Protein AF-A0A7S1B638-F1 (afdb_monomer_lite)

pLDDT: mean 71.98, std 16.8, range [36.19, 96.5]

Foldseek 3Di:
DKKKWWFFPVCLVLVCVLQVPNQKDADPQPVQQWGIKGKDNAFDDDPPPPPPPGGTIMIMTDGDPPDDPDDCLQSVLRRSCVRRVDHSVVRSVRTPDMDDDDVVVCVQAPPVRVTDPDDDPPPQLDWDAPPVLPDTHFDLPSPPNHPVSRVSSVVNSVVSNVVVVVVVVVVVVD

Secondary structure (DSSP, 8-state):
-EEEEEE-GGGHHHHHHHHTT-SEEE---TTS---EEEEES----TTS-TT-SSPPEEEEEE--TT--S--SHHHHHHHHHHHH---HHHHHHHEEEEEEE-HHHHTTS-TTTTT-SS---SSPPPPEE-TTSS-EE-SSTTTTT-HHHHHHHHHHHHHHHHHHHHHHHHHS--

Sequence (174 aa):
MCEAHFFSEKMRPALKALMQRNVEMKVNDINNKLQYIAWQDQKWYHGISERNPSPPCAVVVHGPPDCSLEPLGDALDSTLSSLTGMAANDIAACRVFSKTIPWKVAQMVTPMEAVVGNPPTAPLWQCLVGGNGKIVLAGDFMTHSSYLGCIASADAAARAVVKTMICHRTEVVT

Radius of gyration: 19.75 Å; chains: 1; bounding box: 62×40×49 Å

Organism: NCBI:txid216773

Structure (mmCIF, N/CA/C/O backbone):
data_AF-A0A7S1B638-F1
#
_entry.id   AF-A0A7S1B638-F1
#
loop_
_atom_site.group_PDB
_atom_site.id
_atom_site.type_symbol
_atom_site.label_atom_id
_atom_site.label_alt_id
_atom_site.label_comp_id
_atom_site.label_asym_id
_atom_site.label_entity_id
_atom_site.label_seq_id
_atom_site.pdbx_PDB_ins_code
_atom_site.Cartn_x
_atom_site.Cartn_y
_atom_site.Cartn_z
_atom_site.occupancy
_atom_site.B_iso_or_equiv
_atom_site.auth_seq_id
_atom_site.auth_comp_id
_atom_site.auth_asym_id
_atom_site.auth_atom_id
_atom_site.pdbx_PDB_model_num
ATOM 1 N N . MET A 1 1 ? -11.592 -7.991 -1.582 1.00 76.19 1 MET A N 1
ATOM 2 C CA . MET A 1 1 ? -11.903 -6.554 -1.842 1.00 76.19 1 MET A CA 1
ATOM 3 C C . MET A 1 1 ? -10.638 -5.708 -1.659 1.00 76.19 1 MET A C 1
ATOM 5 O O . MET A 1 1 ? -9.744 -6.175 -0.965 1.00 76.19 1 MET A O 1
ATOM 9 N N . CYS A 1 2 ? -10.517 -4.525 -2.280 1.00 82.25 2 CYS A N 1
ATOM 10 C CA . CYS A 1 2 ? -9.337 -3.651 -2.163 1.00 82.25 2 CYS A CA 1
ATOM 11 C C . CYS A 1 2 ? -9.749 -2.201 -1.863 1.00 82.25 2 CYS A C 1
ATOM 13 O O . CYS A 1 2 ? -10.672 -1.690 -2.501 1.00 82.25 2 CYS A O 1
ATOM 15 N N . GLU A 1 3 ? -9.064 -1.533 -0.935 1.00 85.06 3 GLU A N 1
ATOM 16 C CA . GLU A 1 3 ? -9.309 -0.128 -0.582 1.00 85.06 3 GLU A CA 1
ATOM 17 C C . GLU A 1 3 ? -7.998 0.644 -0.417 1.00 85.06 3 GLU A C 1
ATOM 19 O O . GLU A 1 3 ? -6.992 0.100 0.030 1.00 85.06 3 GLU A O 1
ATOM 24 N N . ALA A 1 4 ? -8.007 1.930 -0.769 1.00 85.94 4 ALA A N 1
ATOM 25 C CA . ALA A 1 4 ? -6.918 2.851 -0.467 1.00 85.94 4 ALA A CA 1
ATOM 26 C C . ALA A 1 4 ? -7.396 3.905 0.532 1.00 85.94 4 ALA A C 1
ATOM 28 O O . ALA A 1 4 ? -8.349 4.635 0.258 1.00 85.94 4 ALA A O 1
ATOM 29 N N . HIS A 1 5 ? -6.687 4.019 1.648 1.00 89.56 5 HIS A N 1
ATOM 30 C CA . HIS A 1 5 ? -6.923 4.976 2.719 1.00 89.56 5 HIS A CA 1
ATOM 31 C C . HIS A 1 5 ? -5.772 5.975 2.762 1.00 89.56 5 HIS A C 1
ATOM 33 O O . HIS A 1 5 ? -4.603 5.615 2.645 1.00 89.56 5 HIS A O 1
ATOM 39 N N . PHE A 1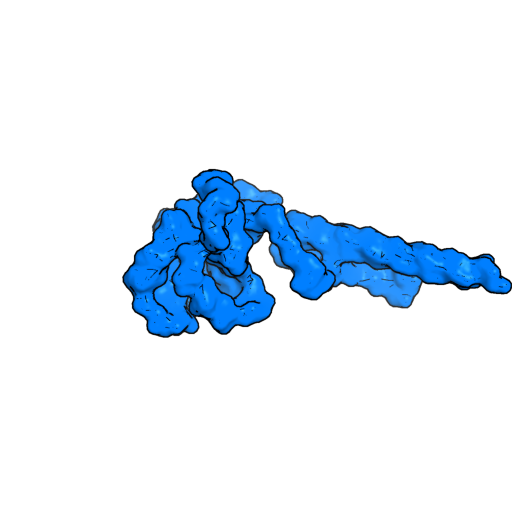 6 ? -6.105 7.247 2.914 1.00 88.81 6 PHE A N 1
ATOM 40 C CA . PHE A 1 6 ? -5.152 8.344 2.930 1.00 88.81 6 PHE A CA 1
ATOM 41 C C . PHE A 1 6 ? -5.185 8.964 4.312 1.00 88.81 6 PHE A C 1
ATOM 43 O O . PHE A 1 6 ? -6.236 9.420 4.762 1.00 88.81 6 PHE A O 1
ATOM 50 N N . PHE A 1 7 ? -4.038 8.981 4.975 1.00 91.25 7 PHE A N 1
ATOM 51 C CA . PHE A 1 7 ? -3.900 9.501 6.322 1.00 91.25 7 PHE A CA 1
ATOM 52 C C . PHE A 1 7 ? -3.108 10.802 6.320 1.00 91.25 7 PHE A C 1
ATOM 54 O O . PHE A 1 7 ? -2.198 11.013 5.511 1.00 91.25 7 PHE A O 1
ATOM 61 N N . SER A 1 8 ? -3.460 11.678 7.254 1.00 91.50 8 SER A N 1
ATOM 62 C CA . SER A 1 8 ? -2.729 12.912 7.509 1.00 91.50 8 SER A CA 1
ATOM 63 C C . SER A 1 8 ? -1.288 12.631 7.952 1.00 91.50 8 SER A C 1
ATOM 65 O O . SER A 1 8 ? -0.929 11.519 8.346 1.00 91.50 8 SER A O 1
ATOM 67 N N . GLU A 1 9 ? -0.464 13.677 7.933 1.00 89.62 9 GLU A N 1
ATOM 68 C CA . GLU A 1 9 ? 0.916 13.680 8.433 1.00 89.62 9 GLU A CA 1
ATOM 69 C C . GLU A 1 9 ? 1.076 13.023 9.811 1.00 89.62 9 GLU A C 1
ATOM 71 O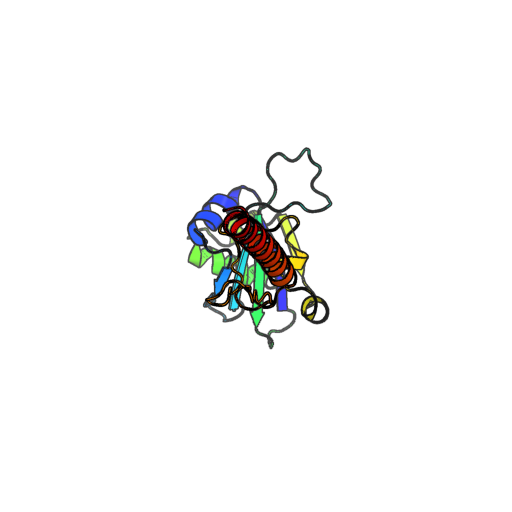 O . GLU A 1 9 ? 2.078 12.350 10.045 1.00 89.62 9 GLU A O 1
ATOM 76 N N . LYS A 1 10 ? 0.090 13.172 10.705 1.00 92.50 10 LYS A N 1
ATOM 77 C CA . LYS A 1 10 ? 0.149 12.658 12.081 1.00 92.50 10 LYS A CA 1
ATOM 78 C C . LYS A 1 10 ? 0.360 11.146 12.148 1.00 92.50 10 LYS A C 1
ATOM 80 O O . LYS A 1 10 ? 1.004 10.666 13.073 1.00 92.50 10 LYS A O 1
ATOM 85 N N . MET A 1 11 ? -0.144 10.406 11.160 1.00 92.69 11 MET A N 1
ATOM 86 C CA . MET A 1 11 ? -0.021 8.947 11.111 1.00 92.69 11 MET A CA 1
ATOM 87 C C . MET A 1 11 ? 1.336 8.487 10.556 1.00 92.69 11 MET A C 1
ATOM 89 O O . MET A 1 11 ? 1.752 7.345 10.756 1.00 92.69 11 MET A O 1
ATOM 93 N N . ARG A 1 12 ? 2.058 9.375 9.861 1.00 90.25 12 ARG A N 1
ATOM 94 C CA . ARG A 1 12 ? 3.288 9.037 9.139 1.00 90.25 12 ARG A CA 1
ATOM 95 C C . ARG A 1 12 ? 4.386 8.464 10.044 1.00 90.25 12 ARG A C 1
ATOM 97 O O . ARG A 1 12 ? 4.951 7.447 9.650 1.00 90.25 12 ARG A O 1
ATOM 104 N N . PRO A 1 13 ? 4.703 9.027 11.230 1.00 92.38 13 PRO A N 1
ATOM 105 C CA . PRO A 1 13 ? 5.739 8.461 12.094 1.00 92.38 13 PRO A CA 1
ATOM 106 C C . PRO A 1 13 ? 5.423 7.026 12.528 1.00 92.38 13 PRO A C 1
ATOM 108 O O . PRO A 1 13 ? 6.305 6.172 12.481 1.00 92.38 13 PRO A O 1
ATOM 111 N N . ALA A 1 14 ? 4.161 6.747 12.873 1.00 92.75 14 ALA A N 1
ATOM 112 C CA . ALA A 1 14 ? 3.715 5.420 13.284 1.00 92.75 14 ALA A CA 1
ATOM 113 C C . ALA A 1 14 ? 3.813 4.407 12.134 1.00 92.75 14 ALA A C 1
ATOM 115 O O . ALA A 1 14 ? 4.389 3.335 12.303 1.00 92.75 14 ALA A O 1
ATOM 116 N N . LEU A 1 15 ? 3.335 4.773 10.939 1.00 90.31 15 LEU A N 1
ATOM 117 C CA . LEU A 1 15 ? 3.430 3.911 9.755 1.00 90.31 15 LEU A CA 1
ATOM 118 C C . LEU A 1 15 ? 4.878 3.695 9.316 1.00 90.31 15 LEU A C 1
ATOM 120 O O . LEU A 1 15 ? 5.247 2.583 8.964 1.00 90.31 15 LEU A O 1
ATOM 124 N N . LYS A 1 16 ? 5.730 4.719 9.389 1.00 89.81 16 LYS A N 1
ATOM 125 C CA . LYS A 1 16 ? 7.150 4.606 9.040 1.00 89.81 16 LYS A CA 1
ATOM 126 C C . LYS A 1 16 ? 7.915 3.714 10.016 1.00 89.81 16 LYS A C 1
ATOM 128 O O . LYS A 1 16 ? 8.763 2.936 9.588 1.00 89.81 16 LYS A O 1
ATOM 133 N N . ALA A 1 17 ? 7.602 3.800 11.309 1.00 90.31 17 ALA A N 1
ATOM 134 C CA . ALA A 1 17 ? 8.160 2.911 12.323 1.00 90.31 17 ALA A CA 1
ATOM 135 C C . ALA A 1 17 ? 7.696 1.458 12.129 1.00 90.31 17 ALA A C 1
ATOM 137 O O . ALA A 1 17 ? 8.513 0.544 12.223 1.00 90.31 17 ALA A O 1
ATOM 138 N N . LEU A 1 18 ? 6.412 1.258 11.808 1.00 88.62 18 LEU A N 1
ATOM 139 C CA . LEU A 1 18 ? 5.824 -0.058 11.552 1.00 88.62 18 LEU A CA 1
ATOM 140 C C . LEU A 1 18 ? 6.400 -0.715 10.290 1.00 88.62 18 LEU A C 1
ATOM 142 O O . LEU A 1 18 ? 6.835 -1.862 10.323 1.00 88.62 18 LEU A O 1
ATOM 146 N N . MET A 1 19 ? 6.411 0.021 9.181 1.00 82.19 19 MET A N 1
ATOM 147 C CA . MET A 1 19 ? 6.766 -0.501 7.862 1.00 82.19 19 MET A CA 1
ATOM 148 C C . MET A 1 19 ? 8.286 -0.565 7.650 1.00 82.19 19 MET A C 1
ATOM 150 O O . MET A 1 19 ? 8.771 -1.380 6.868 1.00 82.19 19 MET A O 1
ATOM 154 N N . GLN A 1 20 ? 9.067 0.244 8.375 1.00 79.56 20 GLN A N 1
ATOM 155 C CA . GLN A 1 20 ? 10.525 0.332 8.255 1.00 79.56 20 GLN A CA 1
ATOM 156 C C . GLN A 1 20 ? 10.981 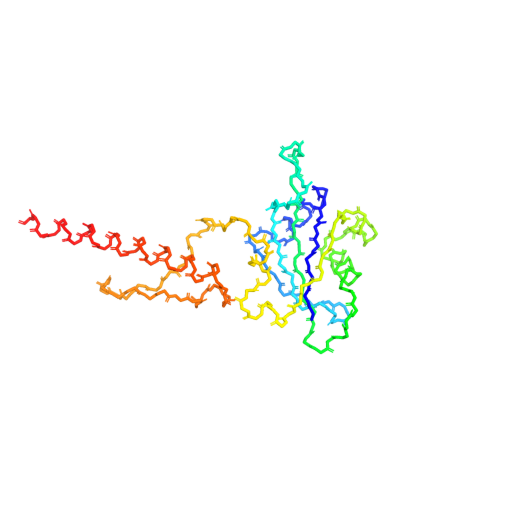0.538 6.795 1.00 79.56 20 GLN A C 1
ATOM 158 O O . GLN A 1 20 ? 10.827 1.626 6.243 1.00 79.56 20 GLN A O 1
ATOM 163 N N . ARG A 1 21 ? 11.572 -0.498 6.176 1.00 65.69 21 ARG A N 1
ATOM 164 C CA . ARG A 1 21 ? 11.997 -0.529 4.763 1.00 65.69 21 ARG A CA 1
ATOM 165 C C . ARG A 1 21 ? 11.013 -1.259 3.849 1.00 65.69 21 ARG A C 1
ATOM 167 O O . ARG A 1 21 ? 11.194 -1.236 2.635 1.00 65.69 21 ARG A O 1
ATOM 174 N N . ASN A 1 22 ? 10.018 -1.928 4.414 1.00 64.69 22 ASN A N 1
ATOM 175 C CA . ASN A 1 22 ? 9.054 -2.703 3.660 1.00 64.69 22 ASN A CA 1
ATOM 176 C C . ASN A 1 22 ? 7.960 -1.766 3.154 1.00 64.69 22 ASN A C 1
ATOM 178 O O . ASN A 1 22 ? 7.373 -1.007 3.917 1.00 64.69 22 ASN A O 1
ATOM 182 N N . VAL A 1 23 ? 7.671 -1.821 1.860 1.00 69.81 23 VAL A N 1
ATOM 183 C CA . VAL A 1 23 ? 6.522 -1.107 1.276 1.00 69.81 23 VAL A CA 1
ATOM 184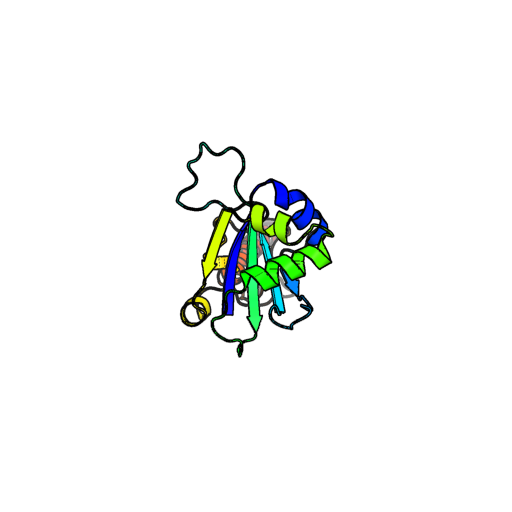 C C . VAL A 1 23 ? 5.212 -1.855 1.519 1.00 69.81 23 VAL A C 1
ATOM 186 O O . VAL A 1 23 ? 4.132 -1.316 1.299 1.00 69.81 23 VAL A O 1
ATOM 189 N N . GLU A 1 24 ? 5.307 -3.092 2.002 1.00 76.38 24 GLU A N 1
ATOM 190 C CA . GLU A 1 24 ? 4.198 -4.013 2.146 1.00 76.38 24 GLU A CA 1
ATOM 191 C C . GLU A 1 24 ? 4.405 -5.036 3.257 1.00 76.38 24 GLU A C 1
ATOM 193 O O . GLU A 1 24 ? 5.534 -5.402 3.587 1.00 76.38 24 GLU A O 1
ATOM 198 N N . MET A 1 25 ? 3.301 -5.516 3.822 1.00 78.44 25 MET A N 1
ATOM 199 C CA . MET A 1 25 ? 3.304 -6.588 4.802 1.00 78.44 25 MET A CA 1
ATOM 200 C C . MET A 1 25 ? 2.024 -7.421 4.734 1.00 78.44 25 MET A C 1
ATOM 202 O O . MET A 1 25 ? 0.915 -6.904 4.573 1.00 78.44 25 MET A O 1
ATOM 206 N N . LYS A 1 26 ? 2.178 -8.733 4.924 1.00 82.81 26 LYS A N 1
ATOM 207 C CA . LYS A 1 26 ? 1.053 -9.618 5.226 1.00 82.81 26 LYS A CA 1
ATOM 208 C C . LYS A 1 26 ? 0.614 -9.371 6.666 1.00 82.81 26 LYS A C 1
ATOM 210 O O . LYS A 1 26 ? 1.458 -9.303 7.560 1.00 82.81 26 LYS A O 1
ATOM 215 N N . VAL A 1 27 ? -0.689 -9.265 6.889 1.00 83.44 27 VAL A N 1
ATOM 216 C CA . VAL A 1 27 ? -1.261 -9.099 8.226 1.00 83.44 27 VAL A CA 1
ATOM 217 C C . VAL A 1 27 ? -2.121 -10.298 8.584 1.00 83.44 27 VAL A C 1
ATOM 219 O O . VAL A 1 27 ? -2.856 -10.821 7.751 1.00 83.44 27 VAL A O 1
ATOM 222 N N . ASN A 1 28 ? -2.005 -10.729 9.836 1.00 77.69 28 ASN A N 1
ATOM 223 C CA . ASN A 1 28 ? -2.943 -11.660 10.444 1.00 77.69 28 ASN A CA 1
ATOM 224 C C . ASN A 1 28 ? -3.940 -10.820 11.241 1.00 77.69 28 ASN A C 1
ATOM 226 O O . ASN A 1 28 ? -3.753 -10.599 12.437 1.00 77.69 28 ASN A O 1
ATOM 230 N N . ASP A 1 29 ? -4.932 -10.271 10.544 1.00 79.62 29 ASP A N 1
ATOM 231 C CA . ASP A 1 29 ? -6.002 -9.510 11.183 1.00 79.62 29 ASP A CA 1
ATOM 232 C C . ASP A 1 29 ? -6.848 -10.412 12.091 1.00 79.62 29 ASP A C 1
ATOM 234 O O . ASP A 1 29 ? -7.113 -11.571 11.768 1.00 79.62 29 ASP A O 1
ATOM 238 N N . ILE A 1 30 ? -7.305 -9.857 13.215 1.00 70.00 30 ILE A N 1
ATOM 239 C CA . ILE A 1 30 ? -8.034 -10.572 14.274 1.00 70.00 30 ILE A CA 1
ATOM 240 C C . ILE A 1 30 ? -9.292 -11.251 13.719 1.00 70.00 30 ILE A C 1
ATOM 242 O O . ILE A 1 30 ? -9.649 -12.346 14.148 1.00 70.00 30 ILE A O 1
ATOM 246 N N . ASN A 1 31 ? -9.938 -10.625 12.732 1.00 75.75 31 ASN A N 1
ATOM 247 C CA . ASN A 1 31 ? -11.167 -11.122 12.121 1.00 75.75 31 ASN A CA 1
ATOM 248 C C . ASN A 1 31 ? -10.943 -11.713 10.722 1.00 75.75 31 ASN A C 1
ATOM 250 O O . ASN A 1 31 ? -11.915 -11.951 10.004 1.00 75.75 31 ASN A O 1
ATOM 254 N N . ASN A 1 32 ? -9.684 -11.919 10.312 1.00 80.31 32 ASN A N 1
ATOM 255 C CA . ASN A 1 32 ? -9.297 -12.320 8.957 1.00 80.31 32 ASN A CA 1
ATOM 256 C C . ASN A 1 32 ? -9.905 -11.437 7.849 1.00 80.31 32 ASN A C 1
ATOM 258 O O . ASN A 1 32 ? -10.014 -11.876 6.704 1.00 80.31 32 ASN A O 1
ATOM 262 N N . LYS A 1 33 ? -10.294 -10.191 8.153 1.00 83.94 33 LYS A N 1
ATOM 263 C CA . LYS A 1 33 ? -10.873 -9.271 7.164 1.00 83.94 33 LYS A CA 1
ATOM 264 C C . LYS A 1 33 ? -9.800 -8.599 6.320 1.00 83.94 33 LYS A C 1
ATOM 266 O O . LYS A 1 33 ? -10.092 -8.171 5.207 1.00 83.94 33 LYS A O 1
ATOM 271 N N . LEU A 1 34 ? -8.567 -8.534 6.821 1.00 85.19 34 LEU A N 1
ATOM 272 C CA . LEU A 1 34 ? -7.401 -8.054 6.089 1.00 85.19 34 LEU A CA 1
ATOM 273 C C . LEU A 1 34 ? -6.351 -9.150 5.959 1.00 85.19 34 LEU A C 1
ATOM 275 O O . LEU A 1 34 ? -6.004 -9.822 6.924 1.00 85.19 34 LEU A O 1
ATOM 279 N N . GLN A 1 35 ? -5.821 -9.295 4.751 1.00 82.12 35 GLN A N 1
ATOM 280 C CA . GLN A 1 35 ? -4.714 -10.200 4.451 1.00 82.12 35 GLN A CA 1
ATOM 281 C C . GLN A 1 35 ? -3.405 -9.442 4.262 1.00 82.12 35 GLN A C 1
ATOM 283 O O . GLN A 1 35 ? -2.329 -9.974 4.532 1.00 82.12 35 GLN A O 1
ATOM 288 N N . TYR A 1 36 ? -3.479 -8.210 3.762 1.00 82.94 36 TYR A N 1
ATOM 289 C CA . TYR A 1 36 ? -2.301 -7.491 3.311 1.00 82.94 36 TYR A CA 1
ATOM 290 C C . TYR A 1 36 ? -2.485 -5.977 3.415 1.00 82.94 36 TYR A C 1
ATOM 292 O O . TYR A 1 36 ? -3.571 -5.450 3.151 1.00 82.94 36 TYR A O 1
ATOM 300 N N . ILE A 1 37 ? -1.395 -5.302 3.783 1.00 85.00 37 ILE A N 1
ATOM 301 C CA . ILE A 1 37 ? -1.275 -3.850 3.870 1.00 85.00 37 ILE A CA 1
ATOM 302 C C . ILE A 1 37 ? -0.054 -3.415 3.057 1.00 85.00 37 ILE A C 1
ATOM 304 O O . ILE A 1 37 ? 1.048 -3.912 3.273 1.00 85.00 37 ILE A O 1
ATOM 308 N N . ALA A 1 38 ? -0.236 -2.439 2.174 1.00 83.81 38 ALA A N 1
ATOM 309 C CA . ALA A 1 38 ? 0.842 -1.709 1.521 1.00 83.81 38 ALA A CA 1
ATOM 310 C C . ALA A 1 38 ? 0.817 -0.234 1.915 1.00 83.81 38 ALA A C 1
ATOM 312 O O . ALA A 1 38 ? -0.245 0.331 2.163 1.00 83.81 38 ALA A O 1
ATOM 313 N N . TRP A 1 39 ? 1.984 0.399 1.964 1.00 82.12 39 TRP A N 1
ATOM 314 C CA . TRP A 1 39 ? 2.149 1.771 2.426 1.00 82.12 39 TRP A CA 1
ATOM 315 C C . TRP A 1 39 ? 3.017 2.599 1.482 1.00 82.12 39 TRP A C 1
ATOM 317 O O . TRP A 1 39 ? 4.006 2.129 0.922 1.00 82.12 39 TRP A O 1
ATOM 327 N N . GLN A 1 40 ? 2.664 3.877 1.370 1.00 77.94 40 GLN A N 1
ATOM 328 C CA . GLN A 1 40 ? 3.439 4.896 0.684 1.00 77.94 40 GLN A CA 1
ATOM 329 C C . GLN A 1 40 ? 3.561 6.150 1.562 1.00 77.94 40 GLN A C 1
ATOM 331 O O . GLN A 1 40 ? 2.555 6.752 1.948 1.00 77.94 40 GLN A O 1
ATOM 336 N N . ASP A 1 41 ? 4.803 6.565 1.838 1.00 78.31 41 ASP A N 1
ATOM 337 C CA . ASP A 1 41 ? 5.140 7.682 2.743 1.00 78.31 41 ASP A CA 1
ATOM 338 C C . ASP A 1 41 ? 4.539 9.024 2.286 1.00 78.31 41 ASP A C 1
ATOM 340 O O . ASP A 1 41 ? 4.030 9.814 3.087 1.00 78.31 41 ASP A O 1
ATOM 344 N N . GLN A 1 42 ? 4.561 9.267 0.973 1.00 73.81 42 GLN A N 1
ATOM 345 C CA . GLN A 1 42 ? 4.042 10.484 0.361 1.00 73.81 42 GLN A CA 1
ATOM 346 C C . GLN A 1 42 ? 3.240 10.156 -0.888 1.00 73.81 42 GLN A C 1
ATOM 348 O O . GLN A 1 42 ? 3.749 9.516 -1.813 1.00 73.81 42 GLN A O 1
ATOM 353 N N . LYS A 1 43 ? 2.002 10.648 -0.940 1.00 65.50 43 LYS A N 1
ATOM 354 C CA . LYS A 1 43 ? 1.170 10.544 -2.128 1.00 65.50 43 LYS A CA 1
ATOM 355 C C . LYS A 1 43 ? 0.450 11.846 -2.445 1.00 65.50 43 LYS A C 1
ATOM 357 O O . LYS A 1 43 ? -0.249 12.418 -1.615 1.00 65.50 43 LYS A O 1
ATOM 362 N N . TRP A 1 44 ? 0.574 12.253 -3.702 1.00 60.25 44 TRP A N 1
ATOM 363 C CA . TRP A 1 44 ? -0.136 13.386 -4.275 1.00 60.25 44 TRP A CA 1
ATOM 364 C C . TRP A 1 44 ? -1.451 12.891 -4.891 1.00 60.25 44 TRP A C 1
ATOM 366 O O . TRP A 1 44 ? -1.470 11.901 -5.621 1.00 60.25 44 TRP A O 1
ATOM 376 N N . TYR A 1 45 ? -2.566 13.542 -4.563 1.00 57.41 45 TYR A N 1
ATOM 377 C CA . TYR A 1 45 ? -3.884 13.270 -5.146 1.00 57.41 45 TYR A CA 1
ATOM 378 C C . TYR A 1 45 ? -4.437 14.560 -5.758 1.00 57.41 45 TYR A C 1
ATOM 380 O O . TYR A 1 45 ? -4.297 15.632 -5.166 1.00 57.41 45 TYR A O 1
ATOM 388 N N . HIS A 1 46 ? -5.065 14.445 -6.934 1.00 48.69 46 HIS A N 1
ATOM 389 C CA . HIS A 1 46 ? -5.715 15.552 -7.639 1.00 48.69 46 HIS A CA 1
ATOM 390 C C . HIS A 1 46 ? -6.828 16.159 -6.770 1.00 48.69 46 HIS A C 1
ATOM 392 O O . HIS A 1 46 ? -7.938 15.645 -6.705 1.00 48.69 46 HIS A O 1
ATOM 398 N N . GLY A 1 47 ? -6.503 17.241 -6.064 1.00 52.94 47 GLY A N 1
ATOM 399 C CA . GLY A 1 47 ? -7.387 17.905 -5.100 1.00 52.94 47 GLY A CA 1
ATOM 400 C C . GLY A 1 47 ? -6.619 18.548 -3.946 1.00 52.94 47 GLY A C 1
ATOM 401 O O . GLY A 1 47 ? -7.081 19.520 -3.356 1.00 52.94 47 GLY A O 1
ATOM 402 N N . ILE A 1 48 ? -5.407 18.067 -3.670 1.00 54.00 48 ILE A N 1
ATOM 403 C CA . ILE A 1 48 ? -4.464 18.733 -2.774 1.00 54.00 48 ILE A CA 1
ATOM 404 C C . ILE A 1 48 ? -3.650 19.695 -3.639 1.00 54.00 48 ILE A C 1
ATOM 406 O O . ILE A 1 48 ? -2.813 19.256 -4.424 1.00 54.00 48 ILE A O 1
ATOM 410 N N . SER A 1 49 ? -3.949 20.998 -3.573 1.00 50.16 49 SER A N 1
ATOM 411 C CA . SER A 1 49 ? -3.151 21.989 -4.308 1.00 50.16 49 SER A CA 1
ATOM 412 C C . SER A 1 49 ? -1.703 21.964 -3.809 1.00 50.16 49 SER A C 1
ATOM 414 O O . SER A 1 49 ? -1.467 21.653 -2.640 1.00 50.16 49 SER A O 1
ATOM 416 N N . GLU A 1 50 ? -0.748 22.355 -4.657 1.00 55.31 50 GLU A N 1
ATOM 417 C CA . GLU A 1 50 ? 0.681 22.524 -4.319 1.00 55.31 50 GLU A CA 1
ATOM 418 C C . GLU A 1 50 ? 0.932 23.395 -3.068 1.00 55.31 50 GLU A C 1
ATOM 420 O O . GLU A 1 50 ? 2.046 23.458 -2.561 1.00 55.31 50 GLU A O 1
ATOM 425 N N . ARG A 1 51 ? -0.106 24.056 -2.538 1.00 52.62 51 ARG A N 1
ATOM 426 C CA . ARG A 1 51 ? -0.071 24.867 -1.319 1.00 52.62 51 ARG A CA 1
ATOM 427 C C . ARG A 1 51 ? -0.235 24.082 -0.017 1.00 52.62 51 ARG A C 1
ATOM 429 O O . ARG A 1 51 ? -0.155 24.702 1.038 1.00 52.62 51 ARG A O 1
ATOM 436 N N . ASN A 1 52 ? -0.512 22.776 -0.046 1.00 56.56 52 ASN A N 1
ATOM 437 C CA . ASN A 1 52 ? -0.586 21.987 1.184 1.00 56.56 52 ASN A CA 1
ATOM 438 C C . ASN A 1 52 ? 0.826 21.481 1.547 1.00 56.56 52 ASN A C 1
ATOM 440 O O . ASN A 1 52 ? 1.366 20.658 0.807 1.00 56.56 52 ASN A O 1
ATOM 444 N N . PRO A 1 53 ? 1.445 21.956 2.644 1.00 62.56 53 PRO A N 1
ATOM 445 C CA . PRO A 1 53 ? 2.871 21.738 2.909 1.00 62.56 53 PRO A CA 1
ATOM 446 C C . PRO A 1 53 ? 3.242 20.279 3.223 1.00 62.56 53 PRO A C 1
ATOM 448 O O . PRO A 1 53 ? 4.417 19.926 3.145 1.00 62.56 53 PRO A O 1
ATOM 451 N N . SER A 1 54 ? 2.257 19.425 3.526 1.00 75.94 54 SER A N 1
ATOM 452 C CA . SER A 1 54 ? 2.482 18.027 3.901 1.00 75.94 54 SER A CA 1
ATOM 453 C C . SER A 1 54 ? 1.554 17.077 3.133 1.00 75.94 54 SER A C 1
ATOM 455 O O . SER A 1 54 ? 0.376 16.964 3.482 1.00 75.94 54 SER A O 1
ATOM 457 N N . PRO A 1 55 ? 2.050 16.353 2.108 1.00 76.56 55 PRO A N 1
ATOM 458 C CA . PRO A 1 55 ? 1.238 15.381 1.378 1.00 76.56 55 PRO A CA 1
ATOM 459 C C . PRO A 1 55 ? 0.796 14.234 2.305 1.00 76.56 55 PRO A C 1
ATOM 461 O O . PRO A 1 55 ? 1.570 13.822 3.171 1.00 76.56 55 PRO A O 1
ATOM 464 N N . PRO A 1 56 ? -0.417 13.681 2.156 1.00 82.56 56 PRO A N 1
ATOM 465 C CA . PRO A 1 56 ? -0.852 12.546 2.960 1.00 82.56 56 PRO A CA 1
ATOM 466 C C . PRO A 1 56 ? 0.014 11.314 2.677 1.00 82.56 56 PRO A C 1
ATOM 468 O O . PRO A 1 56 ? 0.614 11.176 1.605 1.00 82.56 56 PRO A O 1
ATOM 471 N N . CYS A 1 57 ? 0.043 10.396 3.638 1.00 85.38 57 CYS A N 1
ATOM 472 C CA . CYS A 1 57 ? 0.529 9.042 3.397 1.00 85.38 57 CYS A CA 1
ATOM 473 C C . CYS A 1 57 ? -0.642 8.155 2.965 1.00 85.38 57 CYS A C 1
ATOM 475 O O . CYS A 1 57 ? -1.795 8.410 3.323 1.00 85.38 57 CYS A O 1
ATOM 477 N N . ALA A 1 58 ? -0.362 7.134 2.162 1.00 85.50 58 ALA A N 1
ATOM 478 C CA . ALA A 1 58 ? -1.380 6.219 1.669 1.00 85.50 58 ALA A CA 1
ATOM 479 C C . ALA A 1 58 ? -1.139 4.816 2.210 1.00 85.50 58 ALA A C 1
ATOM 481 O O . ALA A 1 58 ? -0.004 4.350 2.263 1.00 85.50 58 ALA A O 1
ATOM 482 N N . VAL A 1 59 ? -2.224 4.152 2.583 1.00 86.56 59 VAL A N 1
ATOM 483 C CA . VAL A 1 59 ? -2.252 2.752 2.981 1.00 86.56 59 VAL A CA 1
ATOM 484 C C . VAL A 1 59 ? -3.269 2.047 2.104 1.00 86.56 59 VAL A C 1
ATOM 486 O O . VAL A 1 59 ? -4.424 2.462 2.022 1.00 86.56 59 VAL A O 1
ATOM 489 N N . VAL A 1 60 ? -2.840 0.999 1.422 1.00 85.19 60 VAL A N 1
ATOM 490 C CA . VAL A 1 60 ? -3.689 0.182 0.568 1.00 85.19 60 VAL A CA 1
ATOM 491 C C . VAL A 1 60 ? -3.889 -1.157 1.241 1.00 85.19 60 VAL A C 1
ATOM 493 O O . VAL A 1 60 ? -2.924 -1.799 1.647 1.00 85.19 60 VAL A O 1
ATOM 496 N N . VAL A 1 61 ? -5.140 -1.571 1.366 1.00 86.56 61 VAL A N 1
ATOM 497 C CA . VAL A 1 61 ? -5.506 -2.798 2.058 1.00 86.56 61 VAL A CA 1
ATOM 498 C C . VAL A 1 61 ? -6.213 -3.773 1.151 1.00 86.56 61 VAL A C 1
ATOM 500 O O . VAL A 1 61 ? -6.951 -3.404 0.234 1.00 86.56 61 VAL A O 1
ATOM 503 N N . HIS A 1 62 ? -5.989 -5.040 1.464 1.00 82.94 62 HIS A N 1
ATOM 504 C CA . HIS A 1 62 ? -6.595 -6.163 0.789 1.00 82.94 62 HIS A CA 1
ATOM 505 C C . HIS A 1 62 ? -7.339 -7.042 1.773 1.00 82.94 62 HIS A C 1
ATOM 507 O O . HIS A 1 62 ? -6.736 -7.608 2.686 1.00 82.94 62 HIS A O 1
ATOM 513 N N . GLY A 1 63 ? -8.640 -7.184 1.536 1.00 77.50 63 GLY A N 1
ATOM 514 C CA . GLY A 1 63 ? -9.450 -8.213 2.166 1.00 77.50 63 GLY A CA 1
ATOM 515 C C . GLY A 1 63 ? -9.485 -9.499 1.333 1.00 77.50 63 GLY A C 1
ATOM 516 O O . GLY A 1 63 ? -9.226 -9.436 0.121 1.00 77.50 63 GLY A O 1
ATOM 517 N N . PRO A 1 64 ? -9.838 -10.638 1.952 1.00 74.25 64 PRO A N 1
ATOM 518 C CA . PRO A 1 64 ? -9.982 -11.933 1.294 1.00 74.25 64 PRO A CA 1
ATOM 519 C C . PRO A 1 64 ? -10.806 -11.900 -0.008 1.00 74.25 64 PRO A C 1
ATOM 521 O O . PRO A 1 64 ? -11.653 -11.014 -0.197 1.00 74.25 64 PRO A O 1
ATOM 524 N N . PRO A 1 65 ? -10.564 -12.848 -0.934 1.00 65.94 65 PRO A N 1
ATOM 525 C CA . PRO A 1 65 ? -11.275 -12.924 -2.213 1.00 65.94 65 PRO A CA 1
ATOM 526 C C . PRO A 1 65 ? -12.779 -13.201 -2.059 1.00 65.94 65 PRO A C 1
ATOM 528 O O . PRO A 1 65 ? -13.555 -12.836 -2.938 1.00 65.94 65 PRO A O 1
ATOM 531 N N . ASP A 1 66 ? -13.176 -13.809 -0.947 1.00 68.25 66 ASP A N 1
ATOM 532 C CA . ASP A 1 66 ? -14.527 -14.230 -0.578 1.00 68.25 66 ASP A CA 1
ATOM 533 C C . ASP A 1 66 ? -15.236 -13.272 0.392 1.00 68.25 66 ASP A C 1
ATOM 535 O O . ASP A 1 66 ? -16.417 -13.462 0.688 1.00 68.25 66 ASP A O 1
ATOM 539 N N . CYS A 1 67 ? -14.563 -12.217 0.865 1.00 57.53 67 CYS A N 1
ATOM 540 C CA . CYS A 1 67 ? -15.201 -11.238 1.738 1.00 57.53 67 CYS A CA 1
ATOM 541 C C . CYS A 1 67 ? -16.313 -10.469 1.015 1.00 57.53 67 CYS A C 1
ATOM 543 O O . CYS A 1 67 ? -16.155 -10.022 -0.128 1.00 57.53 67 CYS A O 1
ATOM 545 N N . SER A 1 68 ? -17.424 -10.286 1.735 1.00 61.50 68 SER A N 1
ATOM 546 C CA . SER A 1 68 ? -18.523 -9.386 1.391 1.00 61.50 68 SER A CA 1
ATOM 547 C C . SER A 1 68 ? -18.000 -7.983 1.046 1.00 61.50 68 SER A C 1
ATOM 549 O O . SER A 1 68 ? -16.895 -7.603 1.430 1.00 61.50 68 SER A O 1
ATOM 551 N N . LEU A 1 69 ? -18.803 -7.192 0.324 1.00 62.16 69 LEU A N 1
ATOM 552 C CA . LEU A 1 69 ? -18.523 -5.790 -0.048 1.00 62.16 69 LEU A CA 1
ATOM 553 C C . LEU A 1 69 ? -18.453 -4.828 1.163 1.00 62.16 69 LEU A C 1
ATOM 555 O O . LEU A 1 69 ? -18.703 -3.632 1.020 1.00 62.16 69 LEU A O 1
ATOM 559 N N . GLU A 1 70 ? -18.182 -5.341 2.360 1.00 73.38 70 GLU A N 1
ATOM 560 C CA . GLU A 1 70 ? -18.057 -4.546 3.570 1.00 73.38 70 GLU A CA 1
ATOM 561 C C . GLU A 1 70 ? -16.831 -3.631 3.483 1.00 73.38 70 GLU A C 1
ATOM 563 O O . GLU A 1 70 ? -15.751 -4.092 3.101 1.00 73.38 70 GLU A O 1
ATOM 568 N N . PRO A 1 71 ? -16.972 -2.350 3.865 1.00 82.31 71 PRO A N 1
ATOM 569 C CA . PRO A 1 71 ? -15.842 -1.440 3.957 1.00 82.31 71 PRO A CA 1
ATOM 570 C C . PRO A 1 71 ? -14.731 -2.021 4.838 1.00 82.31 71 PRO A C 1
ATOM 572 O O . PRO A 1 71 ? -14.988 -2.517 5.937 1.00 82.31 71 PRO A O 1
ATOM 575 N N . LEU A 1 72 ? -13.483 -1.930 4.380 1.00 88.12 72 LEU A N 1
ATOM 576 C CA . LEU A 1 72 ? -12.320 -2.460 5.103 1.00 88.12 72 LEU A CA 1
ATOM 577 C C . LEU A 1 72 ? -11.755 -1.463 6.125 1.00 88.12 72 LEU A C 1
ATOM 579 O O . LEU A 1 72 ? -10.857 -1.809 6.894 1.00 88.12 72 LEU A O 1
ATOM 583 N N . GLY A 1 73 ? -12.292 -0.241 6.161 1.00 90.50 73 GLY A N 1
ATOM 584 C CA . GLY A 1 73 ? -11.824 0.850 7.013 1.00 90.50 73 GLY A CA 1
ATOM 585 C C . GLY A 1 73 ? -11.717 0.497 8.498 1.00 90.50 73 GLY A C 1
ATOM 586 O O . GLY A 1 73 ? -10.660 0.729 9.083 1.00 90.50 73 GLY A O 1
ATOM 587 N N . ASP A 1 74 ? -12.753 -0.094 9.092 1.00 91.44 74 ASP A N 1
ATOM 588 C CA . ASP A 1 74 ? -12.770 -0.411 10.531 1.00 91.44 74 ASP A CA 1
ATOM 589 C C . ASP A 1 74 ? -11.804 -1.554 10.879 1.00 91.44 74 ASP A C 1
ATOM 591 O O . ASP A 1 74 ? -11.151 -1.552 11.929 1.00 91.44 74 ASP A O 1
ATOM 595 N N . ALA A 1 75 ? -11.670 -2.526 9.969 1.00 91.56 75 ALA A N 1
ATOM 596 C CA . ALA A 1 75 ? -10.696 -3.605 10.093 1.00 91.56 75 ALA A CA 1
ATOM 597 C C . ALA A 1 75 ? -9.261 -3.062 10.005 1.00 91.56 75 ALA A C 1
ATOM 599 O O . ALA A 1 75 ? -8.396 -3.469 10.782 1.00 91.56 75 ALA A O 1
ATOM 600 N N . LEU A 1 76 ? -9.020 -2.091 9.115 1.00 93.06 76 LEU A N 1
ATOM 601 C CA . LEU A 1 76 ? -7.735 -1.402 9.007 1.00 93.06 76 LEU A CA 1
ATOM 602 C C . LEU A 1 76 ? -7.406 -0.627 10.282 1.00 93.06 76 LEU A C 1
ATOM 604 O O . LEU A 1 76 ? -6.288 -0.745 10.778 1.00 93.06 76 LEU A O 1
ATOM 608 N N . ASP A 1 77 ? -8.358 0.126 10.833 1.00 94.62 77 ASP A N 1
ATOM 609 C CA . ASP A 1 77 ? -8.134 0.907 12.055 1.00 94.62 77 ASP A CA 1
ATOM 610 C C . ASP A 1 77 ? -7.816 -0.006 13.246 1.00 94.62 77 ASP A C 1
ATOM 612 O O . ASP A 1 77 ? -6.880 0.257 14.000 1.00 94.62 77 ASP A O 1
ATOM 616 N N . SER A 1 78 ? -8.523 -1.131 13.363 1.00 93.25 78 SER A N 1
ATOM 617 C CA . SER A 1 78 ? -8.274 -2.143 14.397 1.00 93.25 78 SER A CA 1
ATOM 618 C C . SER A 1 78 ? -6.910 -2.822 14.226 1.00 93.25 78 SER A C 1
ATOM 620 O O . SER A 1 78 ? -6.152 -2.958 15.189 1.00 93.25 78 SER A O 1
ATOM 622 N N . THR A 1 79 ? -6.556 -3.199 12.992 1.00 93.06 79 THR A N 1
ATOM 623 C CA . THR A 1 79 ? -5.257 -3.814 12.681 1.00 93.06 79 THR A CA 1
ATOM 624 C C . THR A 1 79 ? -4.110 -2.848 12.968 1.00 93.06 79 THR A C 1
ATOM 626 O O . THR A 1 79 ? -3.168 -3.199 13.678 1.00 93.06 79 THR A O 1
ATOM 629 N N . LEU A 1 80 ? -4.184 -1.610 12.471 1.00 92.88 80 LEU A N 1
ATOM 630 C CA . LEU A 1 80 ? -3.157 -0.603 12.732 1.00 92.88 80 LEU A CA 1
ATOM 631 C C . LEU A 1 80 ? -3.075 -0.262 14.219 1.00 92.88 80 LEU A C 1
ATOM 633 O O . LEU A 1 80 ? -1.972 -0.046 14.716 1.00 92.88 80 LEU A O 1
ATOM 637 N N . SER A 1 81 ? -4.198 -0.260 14.941 1.00 94.69 81 SER A N 1
ATOM 638 C CA . SER A 1 81 ? -4.213 -0.046 16.389 1.00 94.69 81 SER A CA 1
ATOM 639 C C . SER A 1 81 ? -3.384 -1.108 17.108 1.00 94.69 81 SER A C 1
ATOM 641 O O . SER A 1 81 ? -2.476 -0.771 17.866 1.00 94.69 81 SER A O 1
ATOM 643 N N . SER A 1 82 ? -3.595 -2.383 16.772 1.00 93.00 82 SER A N 1
ATOM 644 C CA . SER A 1 82 ? -2.800 -3.484 17.321 1.00 93.00 82 SER A CA 1
ATOM 645 C C . SER A 1 82 ? -1.319 -3.415 16.932 1.00 93.00 82 SER A C 1
ATOM 647 O O . SER A 1 82 ? -0.472 -3.822 17.723 1.00 93.00 82 SER A O 1
ATOM 649 N N . LEU A 1 83 ? -0.997 -2.949 15.722 1.00 91.44 83 LEU A N 1
ATOM 650 C CA . LEU A 1 83 ? 0.376 -2.933 15.203 1.00 91.44 83 LEU A CA 1
ATOM 651 C C . LEU A 1 83 ? 1.199 -1.726 15.672 1.00 91.44 83 LEU A C 1
ATOM 653 O O . LEU A 1 83 ? 2.415 -1.825 15.816 1.00 91.44 83 LEU A O 1
ATOM 657 N N . THR A 1 84 ? 0.552 -0.581 15.881 1.00 92.94 84 THR A N 1
ATOM 658 C CA . THR A 1 84 ? 1.211 0.690 16.232 1.00 92.94 84 THR A CA 1
ATOM 659 C C . THR A 1 84 ? 1.055 1.068 17.702 1.00 92.94 84 THR A C 1
ATOM 661 O O . THR A 1 84 ? 1.764 1.951 18.179 1.00 92.94 84 THR A O 1
ATOM 664 N N . GLY A 1 85 ? 0.118 0.438 18.417 1.00 93.50 85 GLY A N 1
ATOM 665 C CA . GLY A 1 85 ? -0.258 0.802 19.784 1.00 93.50 85 GLY A CA 1
ATOM 666 C C . GLY A 1 85 ? -1.111 2.073 19.889 1.00 93.50 85 GLY A C 1
ATOM 667 O O . GLY A 1 85 ? -1.476 2.464 20.995 1.00 93.50 85 GLY A O 1
ATOM 668 N N . MET A 1 86 ? -1.444 2.728 18.772 1.00 95.06 86 MET A N 1
ATOM 669 C CA . MET A 1 86 ? -2.371 3.864 18.750 1.00 95.06 86 MET A CA 1
ATOM 670 C C . MET A 1 86 ? -3.814 3.386 18.931 1.00 95.06 86 MET A C 1
ATOM 672 O O . MET A 1 86 ? -4.155 2.284 18.510 1.00 95.06 86 MET A O 1
ATOM 676 N N . ALA A 1 87 ? -4.698 4.202 19.508 1.00 96.38 87 ALA A N 1
ATOM 677 C CA . ALA A 1 87 ? -6.112 3.841 19.595 1.00 96.38 87 ALA A CA 1
ATOM 678 C C . ALA A 1 87 ? -6.771 3.876 18.204 1.00 96.38 87 ALA A C 1
ATOM 680 O O . ALA A 1 87 ? -6.545 4.807 17.431 1.00 96.38 87 ALA A O 1
ATOM 681 N N . ALA A 1 88 ? -7.634 2.901 17.894 1.00 95.19 88 ALA A N 1
ATOM 682 C CA . ALA A 1 88 ? -8.321 2.822 16.598 1.00 95.19 88 ALA A CA 1
ATOM 683 C C . ALA A 1 88 ? -9.082 4.117 16.239 1.00 95.19 88 ALA A C 1
ATOM 685 O O . ALA A 1 88 ? -9.057 4.549 15.090 1.00 95.19 88 ALA A O 1
ATOM 686 N N . ASN A 1 89 ? -9.675 4.792 17.231 1.00 96.44 89 ASN A N 1
ATOM 687 C CA . ASN A 1 89 ? -10.372 6.068 17.033 1.00 96.44 89 ASN A CA 1
ATOM 688 C C . ASN A 1 89 ? -9.431 7.204 16.597 1.00 96.44 89 ASN A C 1
ATOM 690 O O . ASN A 1 89 ? -9.812 8.028 15.766 1.00 96.44 89 ASN A O 1
ATOM 694 N N . ASP A 1 90 ? -8.200 7.238 17.114 1.00 96.50 90 ASP A N 1
ATOM 695 C CA . ASP A 1 90 ? -7.202 8.243 16.728 1.00 96.50 90 ASP A CA 1
ATOM 696 C C . ASP A 1 90 ? -6.706 7.999 15.298 1.00 96.50 90 ASP A C 1
ATOM 698 O O . ASP A 1 90 ? -6.489 8.941 14.532 1.00 96.50 90 ASP A O 1
ATOM 702 N N . ILE A 1 91 ? -6.571 6.725 14.918 1.00 95.81 91 ILE A N 1
ATOM 703 C CA . ILE A 1 91 ? -6.213 6.316 13.555 1.00 95.81 91 ILE A CA 1
ATOM 704 C C . ILE A 1 91 ? -7.326 6.716 12.584 1.00 95.81 91 ILE A C 1
ATOM 706 O O . ILE A 1 91 ? -7.051 7.368 11.572 1.00 95.81 91 ILE A O 1
ATOM 710 N N . ALA A 1 92 ? -8.582 6.417 12.925 1.00 96.00 92 ALA A N 1
ATOM 711 C CA . ALA A 1 92 ? -9.745 6.807 12.138 1.00 96.00 92 ALA A CA 1
ATOM 712 C C . ALA A 1 92 ? -9.828 8.335 11.968 1.00 96.00 92 ALA A C 1
ATOM 714 O O . ALA A 1 92 ? -10.036 8.819 10.858 1.00 96.00 92 ALA A O 1
ATOM 715 N N . ALA A 1 93 ? -9.569 9.110 13.028 1.00 95.56 93 ALA A N 1
ATOM 716 C CA . ALA A 1 93 ? -9.534 10.574 12.970 1.00 95.56 93 ALA A CA 1
ATOM 717 C C . ALA A 1 93 ? -8.394 11.127 12.093 1.00 95.56 93 ALA A C 1
ATOM 719 O O . ALA A 1 93 ? -8.482 12.243 11.579 1.00 95.56 93 ALA A O 1
ATOM 720 N N . CYS A 1 94 ? -7.319 10.358 11.896 1.00 94.44 94 CYS A N 1
ATOM 721 C CA . CYS A 1 94 ? -6.237 10.723 10.987 1.00 94.44 94 CYS A CA 1
ATOM 722 C C . CYS A 1 94 ? -6.560 10.433 9.514 1.00 94.44 94 CYS A C 1
ATOM 724 O O . CYS A 1 94 ? -5.807 10.890 8.647 1.00 94.44 94 CYS A O 1
ATOM 726 N N . ARG A 1 95 ? -7.627 9.682 9.211 1.00 93.44 95 ARG A N 1
ATOM 727 C CA . ARG A 1 95 ? -8.030 9.326 7.847 1.00 93.44 95 ARG A CA 1
ATOM 728 C C . ARG A 1 95 ? -8.683 10.527 7.167 1.00 93.44 95 ARG A C 1
ATOM 730 O O . ARG A 1 95 ? -9.754 10.981 7.544 1.00 93.44 95 ARG A O 1
ATOM 737 N N . VAL A 1 96 ? -8.030 11.027 6.126 1.00 89.19 96 VAL A N 1
ATOM 738 C CA . VAL A 1 96 ? -8.483 12.184 5.341 1.00 89.19 96 VAL A CA 1
ATOM 739 C C . VAL A 1 96 ? -9.458 11.751 4.252 1.00 89.19 96 VAL A C 1
ATOM 741 O O . VAL A 1 96 ? -10.431 12.441 3.965 1.00 89.19 96 VAL A O 1
ATOM 744 N N . PHE A 1 97 ? -9.179 10.618 3.612 1.00 85.06 97 PHE A N 1
ATOM 745 C CA . PHE A 1 97 ? -9.943 10.141 2.465 1.00 85.06 97 PHE A CA 1
ATOM 746 C C . PHE A 1 97 ? -9.807 8.624 2.325 1.00 85.06 97 PHE A C 1
ATOM 748 O O . PHE A 1 97 ? -8.793 8.044 2.717 1.00 85.06 97 PHE A O 1
ATOM 755 N N . SER A 1 98 ? -10.811 7.977 1.739 1.00 89.38 98 SER A N 1
ATOM 756 C CA . SER A 1 98 ? -10.724 6.575 1.335 1.00 89.38 98 SER A CA 1
ATOM 757 C C . SER A 1 98 ? -11.426 6.356 0.001 1.00 89.38 98 SER A C 1
ATOM 759 O O . SER A 1 98 ? -12.379 7.062 -0.328 1.00 89.38 98 SER A O 1
ATOM 761 N N . LYS A 1 99 ? -10.936 5.392 -0.779 1.00 83.62 99 LYS A N 1
ATOM 762 C CA . LYS A 1 99 ? -11.589 4.941 -2.009 1.00 83.62 99 LYS A CA 1
ATOM 763 C C . LYS A 1 99 ? -11.566 3.422 -2.099 1.00 83.62 99 LYS A C 1
ATOM 765 O O . LYS A 1 99 ? -10.526 2.799 -1.882 1.00 83.62 99 LYS A O 1
ATOM 770 N N . THR A 1 100 ? -12.686 2.842 -2.504 1.00 83.44 100 THR A N 1
ATOM 771 C CA . THR A 1 100 ? -12.757 1.433 -2.889 1.00 83.44 100 THR A CA 1
ATOM 772 C C . THR A 1 100 ? -12.169 1.253 -4.286 1.00 83.44 100 THR A C 1
ATOM 774 O O . THR A 1 100 ? -12.416 2.056 -5.188 1.00 83.44 100 THR A O 1
ATOM 777 N N . ILE A 1 101 ? -11.378 0.200 -4.472 1.00 73.44 101 ILE A N 1
ATOM 778 C CA . ILE A 1 101 ? -10.741 -0.148 -5.742 1.00 73.44 101 ILE A CA 1
ATOM 779 C C . ILE A 1 101 ? -11.461 -1.383 -6.311 1.00 73.44 101 ILE A C 1
ATOM 781 O O . ILE A 1 101 ? -11.349 -2.476 -5.746 1.00 73.44 101 ILE A O 1
ATOM 785 N N . PRO A 1 102 ? -12.207 -1.251 -7.428 1.00 67.69 102 PRO A N 1
ATOM 786 C CA . PRO A 1 102 ? -12.875 -2.381 -8.065 1.00 67.69 102 PRO A CA 1
ATOM 787 C C . PRO A 1 102 ? -11.852 -3.396 -8.587 1.00 67.69 102 PRO A C 1
ATOM 789 O O . PRO A 1 102 ? -11.163 -3.161 -9.580 1.00 67.69 102 PRO A O 1
ATOM 792 N N . TRP A 1 103 ? -11.770 -4.558 -7.938 1.00 58.75 103 TRP A N 1
ATOM 793 C CA . TRP A 1 1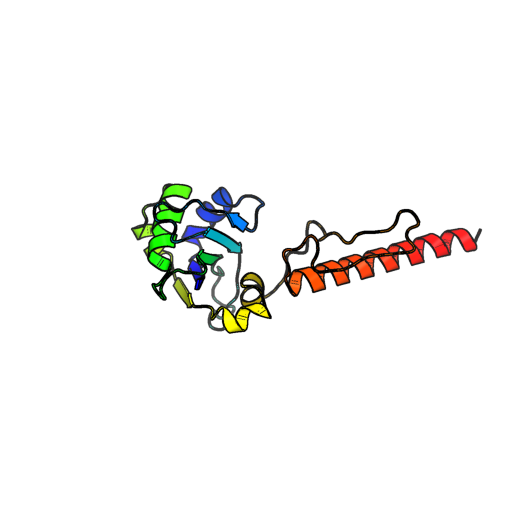03 ? -10.733 -5.556 -8.228 1.00 58.75 103 TRP A CA 1
ATOM 794 C C . TRP A 1 103 ? -10.788 -6.113 -9.658 1.00 58.75 103 TRP A C 1
ATOM 796 O O . TRP A 1 103 ? -9.749 -6.363 -10.258 1.00 58.75 103 TRP A O 1
ATOM 806 N N . LYS A 1 104 ? -11.988 -6.221 -10.252 1.00 55.91 104 LYS A N 1
ATOM 807 C CA . LYS A 1 104 ? -12.161 -6.645 -11.657 1.00 55.91 104 LYS A CA 1
ATOM 808 C C . LYS A 1 104 ? -11.460 -5.719 -12.663 1.00 55.91 104 LYS A C 1
ATOM 810 O O . LYS A 1 104 ? -11.129 -6.164 -13.751 1.00 55.91 104 LYS A O 1
ATOM 815 N N . VAL A 1 105 ? -11.234 -4.454 -12.304 1.00 47.78 105 VAL A N 1
ATOM 816 C CA . VAL A 1 105 ? -10.500 -3.471 -13.122 1.00 47.78 105 VAL A CA 1
ATOM 817 C C . VAL A 1 105 ? -9.009 -3.466 -12.754 1.00 47.78 105 VAL A C 1
ATOM 819 O O . VAL A 1 105 ? -8.154 -3.283 -13.615 1.00 47.78 105 VAL A O 1
ATOM 822 N N . ALA A 1 106 ? -8.687 -3.741 -11.487 1.00 43.31 106 ALA A N 1
ATOM 823 C CA . ALA A 1 106 ? -7.320 -3.794 -10.965 1.00 43.31 106 ALA A CA 1
ATOM 824 C C . ALA A 1 106 ? -6.532 -5.064 -11.352 1.00 43.31 106 ALA A C 1
ATOM 826 O O . ALA A 1 106 ? -5.320 -5.109 -11.182 1.00 43.31 106 ALA A O 1
ATOM 827 N N . GLN A 1 107 ? -7.163 -6.089 -11.935 1.00 39.19 107 GLN A N 1
ATOM 828 C CA . GLN A 1 107 ? -6.421 -7.225 -12.509 1.00 39.19 107 GLN A CA 1
ATOM 829 C C . GLN A 1 107 ? -5.529 -6.835 -13.701 1.00 39.19 107 GLN A C 1
ATOM 831 O O . GLN A 1 107 ? -4.660 -7.615 -14.076 1.00 39.19 107 GLN A O 1
ATOM 836 N N . MET A 1 108 ? -5.707 -5.638 -14.275 1.00 36.19 108 MET A N 1
ATOM 837 C CA . MET A 1 108 ? -4.776 -5.082 -15.266 1.00 36.19 108 MET A CA 1
ATOM 838 C C . MET A 1 108 ? -3.781 -4.065 -14.679 1.00 36.19 108 MET A C 1
ATOM 840 O O . MET A 1 108 ? -2.859 -3.659 -15.379 1.00 36.19 108 MET A O 1
ATOM 844 N N . VAL A 1 109 ? -3.984 -3.620 -13.431 1.00 39.47 109 VAL A N 1
ATOM 845 C CA . VAL A 1 109 ? -3.217 -2.569 -12.740 1.00 39.47 109 VAL A CA 1
ATOM 846 C C . VAL A 1 109 ? -3.306 -2.846 -11.231 1.00 39.47 109 VAL A C 1
ATOM 848 O O . VAL A 1 109 ? -4.335 -2.571 -10.609 1.00 39.47 109 VAL A O 1
ATOM 851 N N . THR A 1 110 ? -2.265 -3.424 -10.632 1.00 43.66 110 THR A N 1
ATOM 852 C CA . THR A 1 110 ? -2.235 -3.774 -9.201 1.00 43.66 110 THR A CA 1
ATOM 853 C C . THR A 1 110 ? -2.444 -2.531 -8.311 1.00 43.66 110 THR A C 1
ATOM 855 O O . THR A 1 110 ? -2.191 -1.401 -8.730 1.00 43.66 110 THR A O 1
ATOM 858 N N . PRO A 1 111 ? -2.928 -2.675 -7.062 1.00 46.66 111 PRO A N 1
ATOM 859 C CA . PRO A 1 111 ? -3.391 -1.555 -6.234 1.00 46.66 111 PRO A CA 1
ATOM 860 C C . PRO A 1 111 ? -2.373 -0.445 -6.007 1.00 46.66 111 PRO A C 1
ATOM 862 O O . PRO A 1 111 ? -2.750 0.721 -5.918 1.00 46.66 111 PRO A O 1
ATOM 865 N N . MET A 1 112 ? -1.090 -0.802 -5.924 1.00 43.31 112 MET A N 1
ATOM 866 C CA . MET A 1 112 ? 0.002 0.157 -5.779 1.00 43.31 112 MET A CA 1
ATOM 867 C C . MET A 1 112 ? 0.082 1.085 -7.004 1.00 43.31 112 MET A C 1
ATOM 869 O O . MET A 1 112 ? 0.459 2.240 -6.903 1.00 43.31 112 MET A O 1
ATOM 873 N N . GLU A 1 113 ? -0.358 0.631 -8.168 1.00 47.00 113 GLU A N 1
ATOM 874 C CA . GLU A 1 113 ? -0.224 1.300 -9.467 1.00 47.00 113 GLU A CA 1
ATOM 875 C C . GLU A 1 113 ? -1.386 2.239 -9.760 1.00 47.00 113 GLU A C 1
ATOM 877 O O . GLU A 1 113 ? -1.214 3.261 -10.413 1.00 47.00 113 GLU A O 1
ATOM 882 N N . ALA A 1 114 ? -2.549 1.988 -9.155 1.00 44.91 114 ALA A N 1
ATOM 883 C CA . ALA A 1 114 ? -3.626 2.974 -9.049 1.00 44.91 114 ALA A CA 1
ATOM 884 C C . ALA A 1 114 ? -3.289 4.116 -8.060 1.00 44.91 114 ALA A C 1
ATOM 886 O O . ALA A 1 114 ? -4.146 4.959 -7.734 1.00 44.91 114 ALA A O 1
ATOM 887 N N . VAL A 1 115 ? -2.082 4.080 -7.479 1.00 41.66 115 VAL A N 1
ATOM 888 C CA . VAL A 1 115 ? -1.700 4.837 -6.290 1.00 41.66 115 VAL A CA 1
ATOM 889 C C . VAL A 1 115 ? -0.321 5.510 -6.419 1.00 4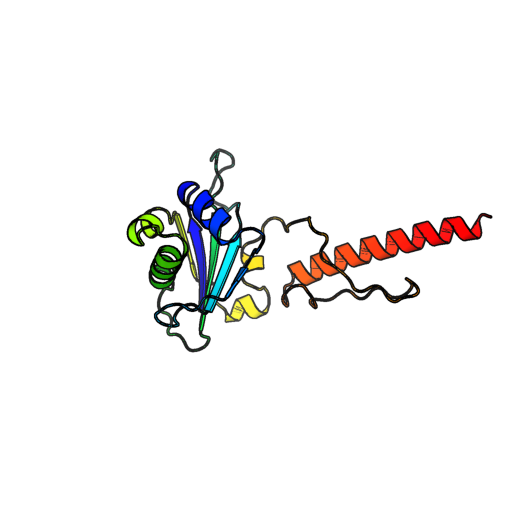1.66 115 VAL A C 1
ATOM 891 O O . VAL A 1 115 ? -0.147 6.592 -5.866 1.00 41.66 115 VAL A O 1
ATOM 894 N N . VAL A 1 116 ? 0.616 4.977 -7.197 1.00 45.53 116 VAL A N 1
ATOM 895 C CA . VAL A 1 116 ? 1.972 5.519 -7.343 1.00 45.53 116 VAL A CA 1
ATOM 896 C C . VAL A 1 116 ? 2.025 6.566 -8.458 1.00 45.53 116 VAL A C 1
ATOM 898 O O . VAL A 1 116 ? 1.932 6.243 -9.635 1.00 45.53 116 VAL A O 1
ATOM 901 N N . GLY A 1 117 ? 2.216 7.835 -8.082 1.00 39.50 117 GLY A N 1
ATOM 902 C CA . GLY A 1 117 ? 2.542 8.911 -9.028 1.00 39.50 117 GLY A CA 1
ATOM 903 C C . GLY A 1 117 ? 4.019 8.940 -9.446 1.00 39.50 117 GLY A C 1
ATOM 904 O O . GLY A 1 117 ? 4.321 9.454 -10.512 1.00 39.50 117 GLY A O 1
ATOM 905 N N . ASN A 1 118 ? 4.923 8.380 -8.626 1.00 41.25 118 ASN A N 1
ATOM 906 C CA . ASN A 1 118 ? 6.363 8.273 -8.898 1.00 41.25 118 ASN A CA 1
ATOM 907 C C . ASN A 1 118 ? 6.955 7.010 -8.223 1.00 41.25 118 ASN A C 1
ATOM 909 O O . ASN A 1 118 ? 6.958 6.955 -6.989 1.00 41.25 118 ASN A O 1
ATOM 913 N N . PRO A 1 119 ? 7.429 5.995 -8.976 1.00 48.34 119 PRO A N 1
ATOM 914 C CA . PRO A 1 119 ? 8.071 4.799 -8.415 1.00 48.34 119 PRO A CA 1
ATOM 915 C C . PRO A 1 119 ? 9.319 5.125 -7.574 1.00 48.34 119 PRO A C 1
ATOM 917 O O . PRO A 1 119 ? 10.073 6.030 -7.940 1.00 48.34 119 PRO A O 1
ATOM 920 N N . PRO A 1 120 ? 9.609 4.365 -6.498 1.00 45.97 120 PRO A N 1
ATOM 921 C CA . PRO A 1 120 ? 10.878 4.463 -5.778 1.00 45.97 120 PRO A CA 1
ATOM 922 C C . PRO A 1 120 ? 12.060 4.087 -6.681 1.00 45.97 120 PRO A C 1
ATOM 924 O O . PRO A 1 120 ? 12.043 3.042 -7.328 1.00 45.97 120 PRO A O 1
ATOM 927 N N . THR A 1 121 ? 13.115 4.900 -6.681 1.00 45.75 121 THR A N 1
ATOM 928 C CA . THR A 1 121 ? 14.308 4.724 -7.532 1.00 45.75 121 THR A CA 1
ATOM 929 C C . THR A 1 121 ? 15.465 3.971 -6.859 1.00 45.75 121 THR A C 1
ATOM 931 O O . THR A 1 121 ? 16.462 3.687 -7.522 1.00 45.75 121 THR A O 1
ATOM 934 N N . ALA A 1 122 ? 15.365 3.634 -5.565 1.00 46.19 122 ALA A N 1
ATOM 935 C CA . ALA A 1 122 ? 16.418 2.938 -4.819 1.00 46.19 122 ALA A CA 1
ATOM 936 C C . ALA A 1 122 ? 15.857 2.002 -3.715 1.00 46.19 122 ALA A C 1
ATOM 938 O O . ALA A 1 122 ? 14.930 2.413 -3.013 1.00 46.19 122 ALA A O 1
ATOM 939 N N . PRO A 1 123 ? 16.440 0.799 -3.495 1.00 49.91 123 PRO A N 1
ATOM 940 C CA . PRO A 1 123 ? 17.502 0.189 -4.303 1.00 49.91 123 PRO A CA 1
ATOM 941 C C . PRO A 1 123 ? 17.016 -0.098 -5.734 1.00 49.91 123 PRO A C 1
ATOM 943 O O . PRO A 1 123 ? 15.814 -0.142 -5.982 1.00 49.91 123 PRO A O 1
ATOM 946 N N . LEU A 1 124 ? 17.947 -0.225 -6.688 1.00 53.81 124 LEU A N 1
ATOM 947 C CA . LEU A 1 124 ? 17.597 -0.553 -8.072 1.00 53.81 124 LEU A CA 1
ATOM 948 C C . LEU A 1 124 ? 16.829 -1.877 -8.090 1.00 53.81 124 LEU A C 1
ATOM 950 O O . LEU A 1 124 ? 17.318 -2.898 -7.601 1.00 53.81 124 LEU A O 1
ATOM 954 N N . TRP A 1 125 ? 15.632 -1.830 -8.659 1.00 53.56 125 TRP A N 1
ATOM 955 C CA . TRP A 1 125 ? 14.805 -2.991 -8.941 1.00 53.56 125 TRP A CA 1
ATOM 956 C C . TRP A 1 125 ? 15.612 -3.891 -9.885 1.00 53.56 125 TRP A C 1
ATOM 958 O O . TRP A 1 125 ? 16.231 -3.403 -10.831 1.00 53.56 125 TRP A O 1
ATOM 968 N N . GLN A 1 126 ? 15.736 -5.176 -9.558 1.00 59.62 126 GLN A N 1
ATOM 969 C CA . GLN A 1 126 ? 16.730 -6.042 -10.194 1.00 59.62 126 GLN A CA 1
ATOM 970 C C . GLN A 1 126 ? 16.149 -6.730 -11.434 1.00 59.62 126 GLN A C 1
ATOM 972 O O . GLN A 1 126 ? 15.067 -7.306 -11.380 1.00 59.62 126 GLN A O 1
ATOM 977 N N . CYS A 1 127 ? 16.894 -6.687 -12.540 1.00 61.66 127 CYS A N 1
ATOM 978 C CA . CYS A 1 127 ? 16.719 -7.581 -13.684 1.00 61.66 127 CYS A CA 1
ATOM 979 C C . CYS A 1 127 ? 17.701 -8.759 -13.563 1.00 61.66 127 CYS A C 1
ATOM 981 O O . CYS A 1 127 ? 18.727 -8.656 -12.882 1.00 61.66 127 CYS A O 1
ATOM 983 N N . LEU A 1 128 ? 17.414 -9.878 -14.229 1.00 67.00 128 LEU A N 1
ATOM 984 C CA . LEU A 1 128 ? 18.344 -11.006 -14.283 1.00 67.00 128 LEU A CA 1
ATOM 985 C C . LEU A 1 128 ? 19.303 -10.822 -15.459 1.00 67.00 128 LEU A C 1
ATOM 987 O O . LEU A 1 128 ? 18.877 -10.672 -16.602 1.00 67.00 128 LEU A O 1
ATOM 991 N N . VAL A 1 129 ? 20.604 -10.870 -15.189 1.00 71.50 129 VAL A N 1
ATOM 992 C CA . VAL A 1 129 ? 21.647 -10.800 -16.218 1.00 71.50 129 VAL A CA 1
ATOM 993 C C . VAL A 1 129 ? 22.317 -12.166 -16.315 1.00 71.50 129 VAL A C 1
ATOM 995 O O . VAL A 1 129 ? 22.822 -12.689 -15.323 1.00 71.50 129 VAL A O 1
ATOM 998 N N . GLY A 1 130 ? 22.304 -12.764 -17.506 1.00 77.31 130 GLY A N 1
ATOM 999 C CA . GLY A 1 130 ? 22.991 -14.026 -17.771 1.00 77.31 130 GLY A CA 1
ATOM 1000 C C . GLY A 1 130 ? 24.498 -13.891 -17.543 1.00 77.31 130 GLY A C 1
ATOM 1001 O O . GLY A 1 130 ? 25.061 -12.816 -17.728 1.00 77.31 130 GLY A O 1
ATOM 1002 N N . GLY A 1 131 ? 25.176 -14.982 -17.173 1.00 69.94 131 GLY A N 1
ATOM 1003 C CA . GLY A 1 131 ? 26.580 -14.942 -16.730 1.00 69.94 131 GLY A CA 1
ATOM 1004 C C . GLY A 1 131 ? 27.589 -14.362 -17.736 1.00 69.94 131 GLY A C 1
ATOM 1005 O O . GLY A 1 131 ? 28.665 -13.938 -17.336 1.00 69.94 131 GLY A O 1
ATOM 1006 N N . ASN A 1 132 ? 27.245 -14.297 -19.026 1.00 77.81 132 ASN A N 1
ATOM 1007 C CA . ASN A 1 132 ? 28.062 -13.667 -20.069 1.00 77.81 132 ASN A CA 1
ATOM 1008 C C . ASN A 1 132 ? 27.643 -12.220 -20.404 1.00 77.81 132 ASN A C 1
ATOM 1010 O O . ASN A 1 132 ? 28.147 -11.657 -21.371 1.00 77.81 132 ASN A O 1
ATOM 1014 N N . GLY A 1 133 ? 26.680 -11.642 -19.683 1.00 71.06 133 GLY A N 1
ATOM 1015 C CA . GLY A 1 133 ? 26.173 -10.283 -19.891 1.00 71.06 133 GLY A CA 1
ATOM 1016 C C . GLY A 1 133 ? 25.372 -10.059 -21.179 1.00 71.06 133 GLY A C 1
ATOM 1017 O O . GLY A 1 133 ? 24.863 -8.959 -21.380 1.00 71.06 133 GLY A O 1
ATOM 1018 N N . LYS A 1 134 ? 25.240 -11.072 -22.051 1.00 76.31 134 LYS A N 1
ATOM 1019 C CA . LYS A 1 134 ? 24.600 -10.950 -23.378 1.00 76.31 134 LYS A CA 1
ATOM 1020 C C . LYS A 1 134 ? 23.085 -11.111 -23.342 1.00 76.31 134 LYS A C 1
ATOM 1022 O O . LYS A 1 134 ? 22.409 -10.727 -24.290 1.00 76.31 134 LYS A O 1
ATOM 1027 N N . ILE A 1 135 ? 22.567 -11.707 -22.273 1.00 79.50 135 ILE A N 1
ATOM 1028 C CA . ILE A 1 135 ? 21.136 -11.913 -22.065 1.00 79.50 135 ILE A CA 1
ATOM 1029 C C . ILE A 1 135 ? 20.742 -11.133 -20.821 1.00 79.50 135 ILE A C 1
ATOM 1031 O O . ILE A 1 135 ? 21.298 -11.355 -19.745 1.00 79.50 135 ILE A O 1
ATOM 1035 N N . VAL A 1 136 ? 19.777 -10.236 -20.982 1.00 76.38 136 VAL A N 1
ATOM 1036 C CA . VAL A 1 136 ? 19.137 -9.520 -19.883 1.00 76.38 136 VAL A CA 1
ATOM 1037 C C . VAL A 1 136 ? 17.664 -9.889 -19.917 1.00 76.38 136 VAL A C 1
ATOM 1039 O O . VAL A 1 136 ? 17.001 -9.705 -20.936 1.00 76.38 136 VAL A O 1
ATOM 1042 N N . LEU A 1 137 ? 17.170 -10.450 -18.820 1.00 69.81 137 LEU A N 1
ATOM 1043 C CA . LEU A 1 137 ? 15.777 -10.826 -18.660 1.00 69.81 137 LEU A CA 1
ATOM 1044 C C . LEU A 1 137 ? 15.097 -9.801 -17.751 1.00 69.81 137 LEU A C 1
ATOM 1046 O O . LEU A 1 137 ? 15.440 -9.664 -16.574 1.00 69.81 137 LEU A O 1
ATOM 1050 N N . ALA A 1 138 ? 14.135 -9.093 -18.337 1.00 70.12 138 ALA A N 1
ATOM 1051 C CA . ALA A 1 138 ? 13.183 -8.241 -17.645 1.00 70.12 138 ALA A CA 1
ATOM 1052 C C . ALA A 1 138 ? 11.817 -8.923 -17.632 1.00 70.12 138 ALA A C 1
ATOM 1054 O O . ALA A 1 138 ? 11.449 -9.634 -18.567 1.00 70.12 138 ALA A O 1
ATOM 1055 N N . GLY A 1 139 ? 11.055 -8.675 -16.585 1.00 61.97 139 GLY A N 1
ATOM 1056 C CA . GLY A 1 139 ? 9.713 -9.196 -16.413 1.00 61.97 139 GLY A CA 1
ATOM 1057 C C . GLY A 1 139 ? 9.149 -8.762 -15.073 1.00 61.97 139 GLY A C 1
ATOM 1058 O O . GLY A 1 139 ? 9.862 -8.204 -14.239 1.00 61.97 139 GLY A O 1
ATOM 1059 N N . ASP A 1 140 ? 7.871 -9.060 -14.862 1.00 63.66 140 ASP A N 1
ATOM 1060 C CA . ASP A 1 140 ? 7.185 -8.836 -13.583 1.00 63.66 140 ASP A CA 1
ATOM 1061 C C . ASP A 1 140 ? 7.836 -9.602 -12.413 1.00 63.66 140 ASP A C 1
ATOM 1063 O O . ASP A 1 140 ? 7.595 -9.326 -11.230 1.00 63.66 140 ASP A O 1
ATOM 1067 N N . PHE A 1 141 ? 8.679 -10.574 -12.770 1.00 44.59 141 PHE A N 1
ATOM 1068 C CA . PHE A 1 141 ? 9.283 -11.510 -11.861 1.00 44.59 141 PHE A CA 1
ATOM 1069 C C . PHE A 1 141 ? 10.332 -10.785 -11.024 1.00 44.59 141 PHE A C 1
ATOM 1071 O O . PHE A 1 141 ? 11.246 -10.159 -11.557 1.00 44.59 141 PHE A O 1
ATOM 1078 N N . MET A 1 142 ? 10.173 -10.911 -9.704 1.00 43.31 142 MET A N 1
ATOM 1079 C CA . MET A 1 142 ? 10.848 -10.183 -8.615 1.00 43.31 142 MET A CA 1
ATOM 1080 C C . MET A 1 142 ? 10.179 -8.880 -8.149 1.00 43.31 142 MET A C 1
ATOM 1082 O O . MET A 1 142 ? 10.688 -8.255 -7.221 1.00 43.31 142 MET A O 1
ATOM 1086 N N . THR A 1 143 ? 9.039 -8.476 -8.732 1.00 47.72 143 THR A N 1
ATOM 1087 C CA . THR A 1 143 ? 8.405 -7.169 -8.442 1.00 47.72 143 THR A CA 1
ATOM 1088 C C . THR A 1 143 ? 6.860 -7.202 -8.426 1.00 47.72 143 THR A C 1
ATOM 1090 O O . THR A 1 143 ? 6.187 -6.220 -8.748 1.00 47.72 143 THR A O 1
ATOM 1093 N N . HIS A 1 144 ? 6.295 -8.333 -7.985 1.00 49.38 144 HIS A N 1
ATOM 1094 C CA . HIS A 1 144 ? 4.879 -8.507 -7.600 1.00 49.38 144 HIS A CA 1
ATOM 1095 C C . HIS A 1 144 ? 3.821 -8.488 -8.716 1.00 49.38 144 HIS A C 1
ATOM 1097 O O . HIS A 1 144 ? 2.679 -8.117 -8.450 1.00 49.38 144 HIS A O 1
ATOM 1103 N N . SER A 1 145 ? 4.145 -8.904 -9.944 1.00 52.84 145 SER A N 1
ATOM 1104 C CA . SER A 1 145 ? 3.151 -8.944 -11.035 1.00 52.84 145 SER A CA 1
ATOM 1105 C C . SER A 1 145 ? 2.445 -7.613 -11.274 1.00 52.84 145 SER A C 1
ATOM 1107 O O . SER A 1 145 ? 1.231 -7.534 -11.453 1.00 52.84 145 SER A O 1
ATOM 1109 N N . SER A 1 146 ? 3.246 -6.552 -11.247 1.00 54.28 146 SER A N 1
ATOM 1110 C CA . SER A 1 146 ? 2.813 -5.167 -11.319 1.00 54.28 146 SER A CA 1
ATOM 1111 C C . SER A 1 146 ? 3.375 -4.534 -12.612 1.00 54.28 146 SER A C 1
ATOM 1113 O O . SER A 1 146 ? 4.537 -4.743 -12.949 1.00 54.28 146 SER A O 1
ATOM 1115 N N . TYR A 1 147 ? 2.567 -3.790 -13.376 1.00 54.16 147 TYR A N 1
ATOM 1116 C CA . TYR A 1 147 ? 2.995 -2.852 -14.429 1.00 54.16 147 TYR A CA 1
ATOM 1117 C C . TYR A 1 147 ? 4.214 -1.965 -14.068 1.00 54.16 147 TYR A C 1
ATOM 1119 O O . TYR A 1 147 ? 5.109 -1.795 -14.889 1.00 54.16 147 TYR A O 1
ATOM 1127 N N . LEU A 1 148 ? 4.302 -1.416 -12.856 1.00 53.34 148 LEU A N 1
ATOM 1128 C CA . LEU A 1 148 ? 5.428 -0.640 -12.338 1.00 53.34 148 LEU A CA 1
ATOM 1129 C C . LEU A 1 148 ? 6.646 -1.532 -12.111 1.00 53.34 148 LEU A C 1
ATOM 1131 O O . LEU A 1 148 ? 7.761 -1.116 -12.397 1.00 53.34 148 LEU A O 1
ATOM 1135 N N . GLY A 1 149 ? 6.429 -2.761 -11.647 1.00 58.03 149 GLY A N 1
ATOM 1136 C CA . GLY A 1 149 ? 7.440 -3.805 -11.601 1.00 58.03 149 GLY A CA 1
ATOM 1137 C C . GLY A 1 149 ? 7.973 -4.140 -12.991 1.00 58.03 149 GLY A C 1
ATOM 1138 O O . GLY A 1 149 ? 9.182 -4.156 -13.199 1.00 58.03 149 GLY A O 1
ATOM 1139 N N . CYS A 1 150 ? 7.089 -4.263 -13.983 1.00 62.56 150 CYS A N 1
ATOM 1140 C CA . CYS A 1 150 ? 7.456 -4.423 -15.387 1.00 62.56 150 CYS A CA 1
ATOM 1141 C C . CYS A 1 150 ? 8.246 -3.216 -15.917 1.00 62.56 150 CYS A C 1
ATOM 1143 O O . CYS A 1 150 ? 9.268 -3.411 -16.570 1.00 62.56 150 CYS A O 1
ATOM 1145 N N . ILE A 1 151 ? 7.828 -1.979 -15.617 1.00 63.53 151 ILE A N 1
ATOM 1146 C CA . ILE A 1 151 ? 8.548 -0.756 -16.015 1.00 63.53 151 ILE A CA 1
ATOM 1147 C C . ILE A 1 151 ? 9.910 -0.674 -15.332 1.00 63.53 151 ILE A C 1
ATOM 1149 O O . ILE A 1 151 ? 10.905 -0.399 -15.993 1.00 63.53 151 ILE A O 1
ATOM 1153 N N . ALA A 1 152 ? 9.976 -0.903 -14.023 1.00 60.28 152 ALA A N 1
ATOM 1154 C CA . ALA A 1 152 ? 11.210 -0.829 -13.254 1.00 60.28 152 ALA A CA 1
ATOM 1155 C C . ALA A 1 152 ? 12.190 -1.929 -13.684 1.00 60.28 152 ALA A C 1
ATOM 1157 O O . ALA A 1 152 ? 13.379 -1.667 -13.838 1.00 60.28 152 ALA A O 1
ATOM 1158 N N . SER A 1 153 ? 11.683 -3.133 -13.958 1.00 68.62 153 SER A N 1
ATOM 1159 C CA . SER A 1 153 ? 12.446 -4.249 -14.522 1.00 68.62 153 SER A CA 1
ATOM 1160 C C . SER A 1 153 ? 12.940 -3.935 -15.940 1.00 68.62 153 SER A C 1
ATOM 1162 O O . SER A 1 153 ? 14.096 -4.209 -16.266 1.00 68.62 153 SER A O 1
ATOM 1164 N N . ALA A 1 154 ? 12.121 -3.274 -16.767 1.00 70.50 154 ALA A N 1
ATOM 1165 C CA . ALA A 1 154 ? 12.514 -2.815 -18.099 1.00 70.50 154 ALA A CA 1
ATOM 1166 C C . ALA A 1 154 ? 13.565 -1.687 -18.059 1.00 70.50 154 ALA A C 1
ATOM 1168 O O . ALA A 1 154 ? 14.543 -1.751 -18.803 1.00 70.50 154 ALA A O 1
ATOM 1169 N N . ASP A 1 155 ? 13.423 -0.690 -17.177 1.00 71.81 155 ASP A N 1
ATOM 1170 C CA . ASP A 1 155 ? 14.418 0.377 -16.970 1.00 71.81 155 ASP A CA 1
ATOM 1171 C C . ASP A 1 155 ? 15.743 -0.201 -16.454 1.00 71.81 155 ASP A C 1
ATOM 1173 O O . ASP A 1 155 ? 16.816 0.106 -16.981 1.00 71.81 155 ASP A O 1
ATOM 1177 N N . ALA A 1 156 ? 15.682 -1.111 -15.478 1.00 68.81 156 ALA A N 1
ATOM 1178 C CA . ALA A 1 156 ? 16.853 -1.815 -14.969 1.00 68.81 156 ALA A CA 1
ATOM 1179 C C . ALA A 1 156 ? 17.556 -2.621 -16.068 1.00 68.81 156 ALA A C 1
ATOM 1181 O O . ALA A 1 156 ? 18.786 -2.583 -16.171 1.00 68.81 156 ALA A O 1
ATOM 1182 N N . ALA A 1 157 ? 16.791 -3.298 -16.927 1.00 75.75 157 ALA A N 1
ATOM 1183 C CA . ALA A 1 157 ? 17.341 -4.027 -18.058 1.00 75.75 157 ALA A CA 1
ATOM 1184 C C . ALA A 1 157 ? 17.981 -3.104 -19.101 1.00 75.75 157 ALA A C 1
ATOM 1186 O O . ALA A 1 157 ? 19.088 -3.385 -19.561 1.00 75.75 157 ALA A O 1
ATOM 1187 N N . ALA A 1 158 ? 17.355 -1.970 -19.424 1.00 78.94 158 ALA A N 1
ATOM 1188 C CA . ALA A 1 158 ? 17.931 -0.976 -20.327 1.00 78.94 158 ALA A CA 1
ATOM 1189 C C . ALA A 1 158 ? 19.276 -0.447 -19.798 1.00 78.94 158 ALA A C 1
ATOM 1191 O O . ALA A 1 158 ? 20.263 -0.395 -20.536 1.00 78.94 158 ALA A O 1
ATOM 1192 N N . ARG A 1 159 ? 19.363 -0.135 -18.497 1.00 76.75 159 ARG A N 1
ATOM 1193 C CA . ARG A 1 159 ? 20.621 0.278 -17.848 1.00 76.75 159 ARG A CA 1
ATOM 1194 C C . ARG A 1 159 ? 21.682 -0.821 -17.884 1.00 76.75 159 ARG A C 1
ATOM 1196 O O . ARG A 1 159 ? 22.851 -0.521 -18.131 1.00 76.75 159 ARG A O 1
ATOM 1203 N N . ALA A 1 160 ? 21.295 -2.078 -17.657 1.00 75.25 160 ALA A N 1
ATOM 1204 C CA . ALA A 1 160 ? 22.205 -3.219 -17.733 1.00 75.25 160 ALA A CA 1
ATOM 1205 C C . ALA A 1 160 ? 22.781 -3.391 -19.149 1.00 75.25 160 ALA A C 1
ATOM 1207 O O . ALA A 1 160 ? 23.994 -3.537 -19.296 1.00 75.25 160 ALA A O 1
ATOM 1208 N N . VAL A 1 161 ? 21.947 -3.273 -20.189 1.00 80.31 161 VAL A N 1
ATOM 1209 C CA . VAL A 1 161 ? 22.385 -3.328 -21.595 1.00 80.31 161 VAL A CA 1
ATOM 1210 C C . VAL A 1 161 ? 23.367 -2.202 -21.918 1.00 80.31 161 VAL A C 1
ATOM 1212 O O . VAL A 1 161 ? 24.432 -2.467 -22.475 1.00 80.31 161 VAL A O 1
ATOM 1215 N N . VAL A 1 162 ? 23.055 -0.960 -21.530 1.00 81.50 162 VAL A N 1
ATOM 1216 C CA . VAL A 1 162 ? 23.951 0.191 -21.745 1.00 81.50 162 VAL A CA 1
ATOM 1217 C C . VAL A 1 162 ? 25.308 -0.043 -21.081 1.00 81.50 162 VAL A C 1
ATOM 1219 O O . VAL A 1 162 ? 26.345 0.178 -21.706 1.00 81.50 162 VAL A O 1
ATOM 1222 N N . LYS A 1 163 ? 25.323 -0.549 -19.842 1.00 77.19 163 LYS A N 1
ATOM 1223 C CA . LYS A 1 163 ? 26.562 -0.860 -19.120 1.00 77.19 163 LYS A CA 1
ATOM 1224 C C . LYS A 1 163 ? 27.400 -1.918 -19.848 1.00 77.19 163 LYS A C 1
ATOM 1226 O O . LYS A 1 163 ? 28.598 -1.710 -20.029 1.00 77.19 163 LYS A O 1
ATOM 1231 N N . THR A 1 164 ? 26.784 -3.006 -20.314 1.00 76.38 164 THR A N 1
ATOM 1232 C CA . THR A 1 164 ? 27.481 -4.057 -21.077 1.00 76.38 164 THR A CA 1
ATOM 1233 C C . THR A 1 164 ? 28.027 -3.528 -22.408 1.00 76.38 164 THR A C 1
ATOM 1235 O O . THR A 1 164 ? 29.173 -3.809 -22.754 1.00 76.38 164 THR A O 1
ATOM 1238 N N . MET A 1 165 ? 27.253 -2.716 -23.138 1.00 73.81 165 MET A N 1
ATOM 1239 C CA . MET A 1 165 ? 27.686 -2.122 -24.412 1.00 73.81 165 MET A CA 1
ATOM 1240 C C . MET A 1 165 ? 28.875 -1.170 -24.250 1.00 73.81 165 MET A C 1
ATOM 1242 O O . MET A 1 165 ? 29.774 -1.165 -25.091 1.00 73.81 165 MET A O 1
ATOM 1246 N N . ILE A 1 166 ? 28.893 -0.374 -23.177 1.00 72.44 166 ILE A N 1
ATOM 1247 C CA . ILE A 1 166 ? 30.017 0.516 -22.868 1.00 72.44 166 ILE A CA 1
ATOM 1248 C C . ILE A 1 166 ? 31.265 -0.306 -22.523 1.00 72.44 166 ILE A C 1
ATOM 1250 O O . ILE A 1 166 ? 32.326 -0.030 -23.072 1.00 72.44 166 ILE A O 1
ATOM 1254 N N . CYS A 1 167 ? 31.148 -1.345 -21.687 1.00 62.03 167 CYS A N 1
ATOM 1255 C CA . CYS A 1 167 ? 32.286 -2.192 -21.313 1.00 62.03 167 CYS A CA 1
ATOM 1256 C C . CYS A 1 167 ? 32.907 -2.940 -22.506 1.00 62.03 167 CYS A C 1
ATOM 1258 O O . CYS A 1 167 ? 34.128 -2.953 -22.630 1.00 62.03 167 CYS A O 1
ATOM 1260 N N . HIS A 1 168 ? 32.105 -3.501 -23.418 1.00 59.59 168 HIS A N 1
ATOM 1261 C CA . HIS A 1 168 ? 32.636 -4.202 -24.597 1.00 59.59 168 HIS A CA 1
ATOM 1262 C C . HIS A 1 168 ? 33.259 -3.274 -25.647 1.00 59.59 168 HIS A C 1
ATOM 1264 O O . HIS A 1 168 ? 34.109 -3.712 -26.416 1.00 59.59 168 HIS A O 1
ATOM 1270 N N . ARG A 1 169 ? 32.887 -1.987 -25.696 1.00 57.75 169 ARG A N 1
ATOM 1271 C CA . ARG A 1 169 ? 33.555 -1.024 -26.589 1.00 57.75 169 ARG A CA 1
ATOM 1272 C C . ARG A 1 169 ? 34.991 -0.729 -26.166 1.00 57.75 169 ARG A C 1
ATOM 1274 O O . ARG A 1 169 ? 35.808 -0.426 -27.025 1.00 57.75 169 ARG A O 1
ATOM 1281 N N . THR A 1 170 ? 35.297 -0.826 -24.878 1.00 53.97 170 THR A N 1
ATOM 1282 C CA . THR A 1 170 ? 36.635 -0.536 -24.350 1.00 53.97 170 THR A CA 1
ATOM 1283 C C . THR A 1 170 ? 37.630 -1.667 -24.628 1.00 53.97 170 THR A C 1
ATOM 1285 O O . THR A 1 170 ? 38.811 -1.396 -24.786 1.00 53.97 170 THR A O 1
ATOM 1288 N N . GLU A 1 171 ? 37.163 -2.913 -24.755 1.00 51.56 171 GLU A N 1
ATOM 1289 C CA . GLU A 1 171 ? 38.006 -4.095 -25.026 1.00 51.56 171 GLU A CA 1
ATOM 1290 C C . GLU A 1 171 ? 38.376 -4.268 -26.510 1.00 51.56 171 GLU A C 1
ATOM 1292 O O . GLU A 1 171 ? 39.304 -4.999 -26.829 1.00 51.56 171 GLU A O 1
ATOM 1297 N N . VAL A 1 172 ? 37.665 -3.606 -27.430 1.00 51.97 172 VAL A N 1
ATOM 1298 C CA . VAL A 1 172 ? 37.904 -3.710 -28.887 1.00 51.97 172 VAL A CA 1
ATOM 1299 C C . VAL A 1 172 ? 38.841 -2.602 -29.403 1.00 51.97 172 VAL A C 1
ATOM 1301 O O . VAL A 1 172 ? 39.263 -2.627 -30.555 1.00 51.97 172 VAL A O 1
ATOM 1304 N N . VAL A 1 173 ? 39.173 -1.616 -28.563 1.00 50.25 173 VAL A N 1
ATOM 1305 C CA . VAL A 1 173 ? 40.008 -0.448 -28.921 1.00 50.25 173 VAL A CA 1
ATOM 1306 C C . VAL A 1 173 ? 41.447 -0.571 -28.379 1.00 50.25 173 VAL A C 1
ATOM 1308 O O . VAL A 1 173 ? 42.249 0.348 -28.528 1.00 50.25 173 VAL A O 1
ATOM 1311 N N . THR A 1 174 ? 41.802 -1.716 -27.795 1.00 45.53 174 THR A N 1
ATOM 1312 C CA . THR A 1 174 ? 43.175 -2.093 -27.406 1.00 45.53 174 THR A CA 1
ATOM 1313 C C . THR A 1 174 ? 43.680 -3.232 -28.269 1.00 45.53 174 THR A C 1
ATOM 1315 O O . THR A 1 174 ? 44.846 -3.154 -28.708 1.00 45.53 174 THR A O 1
#